Protein AF-A0A141RL72-F1 (afdb_monomer_lite)

Sequence (97 aa):
IHMNSTDQVKVWGNGKEFDCTILEHAFQQLDMPCPWKFWDTQDVRTVITLAELLGFNPKKERAFEGTPHRALDDAKHQARYVADTISALYYRKAASL

Radius of gyration: 15.94 Å; chains: 1; bounding box: 48×23×36 Å

Structure (mmCIF, N/CA/C/O backbone):
data_AF-A0A141RL72-F1
#
_entry.id   AF-A0A141RL72-F1
#
loop_
_atom_site.group_PDB
_atom_site.id
_atom_site.type_symbol
_atom_site.label_atom_id
_atom_site.label_alt_id
_atom_site.label_comp_id
_atom_site.label_asym_id
_atom_site.label_entity_id
_atom_site.label_seq_id
_atom_site.pdbx_PDB_ins_code
_atom_site.Cartn_x
_atom_site.Cartn_y
_atom_site.Cartn_z
_atom_site.occupancy
_atom_site.B_iso_or_equiv
_atom_site.auth_seq_id
_atom_site.auth_comp_id
_atom_site.auth_asym_id
_atom_site.auth_atom_id
_atom_site.pdbx_PDB_model_num
ATOM 1 N N . ILE A 1 1 ? -19.210 -7.491 13.450 1.00 44.84 1 ILE A N 1
ATOM 2 C CA . ILE A 1 1 ? -18.109 -8.087 12.654 1.00 44.84 1 ILE A CA 1
ATOM 3 C C . ILE A 1 1 ? -17.083 -8.597 13.654 1.00 44.84 1 ILE A C 1
ATOM 5 O O . ILE A 1 1 ? -16.447 -7.786 14.310 1.00 44.84 1 ILE A O 1
ATOM 9 N N . HIS A 1 2 ? -16.999 -9.911 13.866 1.00 38.12 2 HIS A N 1
ATOM 10 C CA . HIS A 1 2 ? -15.968 -10.485 14.731 1.00 38.12 2 HIS A CA 1
ATOM 11 C C . HIS A 1 2 ? -14.654 -10.534 13.947 1.00 38.12 2 HIS A C 1
ATOM 13 O O . HIS A 1 2 ? -14.479 -11.395 13.090 1.00 38.12 2 HIS A O 1
ATOM 19 N N . MET A 1 3 ? -13.746 -9.595 14.212 1.00 53.47 3 MET A N 1
ATOM 20 C CA . MET A 1 3 ? -12.367 -9.653 13.720 1.00 53.47 3 MET A CA 1
ATOM 21 C C . MET A 1 3 ? -11.549 -10.583 14.627 1.00 53.47 3 MET A C 1
ATOM 23 O O . MET A 1 3 ? -10.712 -10.135 15.397 1.00 53.47 3 MET A O 1
ATOM 27 N N . ASN A 1 4 ? -11.822 -11.889 14.564 1.00 48.56 4 ASN A N 1
ATOM 28 C CA . ASN A 1 4 ? -10.985 -12.916 15.196 1.00 48.56 4 ASN A CA 1
ATOM 29 C C . ASN A 1 4 ? -9.900 -13.377 14.211 1.00 48.56 4 ASN A C 1
ATOM 31 O O . ASN A 1 4 ? -9.888 -14.529 13.786 1.00 48.56 4 ASN A O 1
ATOM 35 N N . SER A 1 5 ? -8.999 -12.469 13.832 1.00 53.12 5 SER A N 1
ATOM 36 C CA . SER A 1 5 ? -7.699 -12.868 13.290 1.00 53.12 5 SER A CA 1
ATOM 37 C C . SER A 1 5 ? -6.638 -12.487 14.310 1.00 53.12 5 SER A C 1
ATOM 39 O O . SER A 1 5 ? -6.550 -11.333 14.719 1.00 53.12 5 SER A O 1
ATOM 41 N N . THR A 1 6 ? -5.863 -13.470 14.756 1.00 52.97 6 THR A N 1
ATOM 42 C CA . THR A 1 6 ? -4.698 -13.289 15.634 1.00 52.97 6 THR A CA 1
ATOM 43 C C . THR A 1 6 ? -3.523 -12.613 14.925 1.00 52.97 6 THR A C 1
ATOM 45 O O . THR A 1 6 ? -2.515 -12.317 15.565 1.00 52.97 6 THR A O 1
ATOM 48 N N . ASP A 1 7 ? -3.640 -12.361 13.622 1.00 62.72 7 ASP A N 1
ATOM 49 C CA . ASP A 1 7 ? -2.570 -11.793 12.819 1.00 62.72 7 ASP A CA 1
ATOM 50 C C . ASP A 1 7 ? -2.573 -10.267 12.915 1.00 62.72 7 ASP A C 1
ATOM 52 O O . ASP A 1 7 ? -3.577 -9.601 12.657 1.00 62.72 7 ASP A O 1
ATOM 56 N N . GLN A 1 8 ? -1.419 -9.698 13.268 1.00 78.75 8 GLN A N 1
ATOM 57 C CA . GLN A 1 8 ? -1.210 -8.254 13.194 1.00 78.75 8 GLN A CA 1
ATOM 58 C C . GLN A 1 8 ? -1.348 -7.797 11.737 1.00 78.75 8 GLN A C 1
ATOM 60 O O . GLN A 1 8 ? -0.548 -8.173 10.877 1.00 78.75 8 GLN A O 1
ATOM 65 N N . VAL A 1 9 ? -2.358 -6.973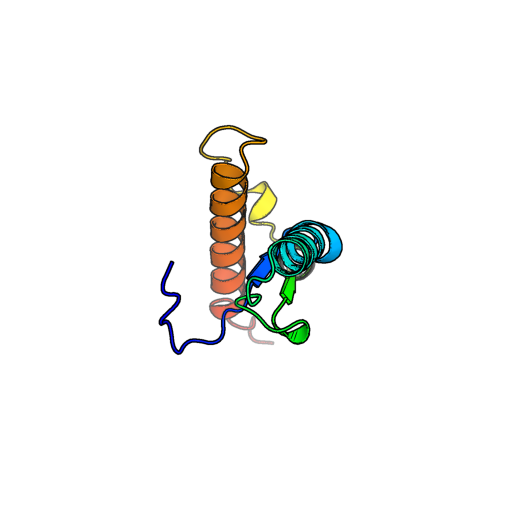 11.457 1.00 88.69 9 VAL A N 1
ATOM 66 C CA . VAL A 1 9 ? -2.608 -6.447 10.113 1.00 88.69 9 VAL A CA 1
ATOM 67 C C . VAL A 1 9 ? -1.588 -5.356 9.796 1.00 88.69 9 VAL A C 1
ATOM 69 O O . VAL A 1 9 ? -1.582 -4.302 10.426 1.00 88.69 9 VAL A O 1
ATOM 72 N N . LYS A 1 10 ? -0.752 -5.581 8.777 1.00 92.19 10 LYS A N 1
ATOM 73 C CA . LYS A 1 10 ? 0.029 -4.520 8.125 1.00 92.19 10 LYS A CA 1
ATOM 74 C C . LYS A 1 10 ? -0.819 -3.909 7.013 1.00 92.19 10 LYS A C 1
ATOM 76 O O . LYS A 1 10 ? -1.009 -4.537 5.972 1.00 92.19 10 LYS A O 1
ATOM 81 N N . VAL A 1 11 ? -1.361 -2.718 7.245 1.00 95.12 11 VAL A N 1
ATOM 82 C CA . VAL A 1 11 ? -2.219 -2.027 6.272 1.00 95.12 11 VAL A CA 1
ATOM 83 C C . VAL A 1 11 ? -1.368 -1.257 5.263 1.00 95.12 11 VAL A C 1
ATOM 85 O O . VAL A 1 11 ? -0.330 -0.701 5.616 1.00 95.12 11 VAL A O 1
ATOM 88 N N . TRP A 1 12 ? -1.804 -1.218 4.006 1.00 96.19 12 TRP A N 1
ATOM 89 C CA . TRP A 1 12 ? -1.112 -0.526 2.920 1.00 96.19 12 TRP A CA 1
ATOM 90 C C . TRP A 1 12 ? -1.997 0.572 2.338 1.00 96.19 12 TRP A C 1
ATOM 92 O O . TRP A 1 12 ? -3.176 0.336 2.078 1.00 96.19 12 TRP A O 1
ATOM 102 N N . GLY A 1 13 ? -1.411 1.742 2.087 1.00 96.12 13 GLY A N 1
ATOM 103 C CA . GLY A 1 13 ? -2.038 2.842 1.355 1.00 96.12 13 GLY A CA 1
ATOM 104 C C . GLY A 1 13 ? -1.125 3.361 0.248 1.00 96.12 13 GLY A C 1
ATOM 105 O O . GLY A 1 13 ? 0.102 3.313 0.360 1.00 96.12 13 GLY A O 1
ATOM 106 N N . ASN A 1 14 ? -1.709 3.861 -0.840 1.00 95.31 14 ASN A N 1
ATOM 107 C CA . ASN A 1 14 ? -0.959 4.505 -1.918 1.00 95.31 14 ASN A CA 1
ATOM 108 C C . ASN A 1 14 ? -0.839 5.999 -1.641 1.00 95.31 14 ASN A C 1
ATOM 110 O O . ASN A 1 14 ? -1.509 6.813 -2.277 1.00 95.31 14 ASN A O 1
ATOM 114 N N . GLY A 1 15 ? 0.038 6.336 -0.692 1.00 91.06 15 GLY A N 1
ATOM 115 C CA . GLY A 1 15 ? -0.039 7.548 0.121 1.00 91.06 15 GLY A CA 1
ATOM 116 C C . GLY A 1 15 ? -0.692 7.225 1.455 1.00 91.06 15 GLY A C 1
ATOM 117 O O . GLY A 1 15 ? -1.868 7.528 1.664 1.00 91.06 15 GLY A O 1
ATOM 118 N N . LYS A 1 16 ? 0.053 6.555 2.337 1.00 91.50 16 LYS A N 1
ATOM 119 C CA . LYS A 1 16 ? -0.509 6.030 3.590 1.00 91.50 16 LYS A CA 1
ATOM 120 C C . LYS A 1 16 ? -1.052 7.130 4.504 1.00 91.50 16 LYS A C 1
ATOM 122 O O . LYS A 1 16 ? -1.988 6.879 5.255 1.00 91.50 16 LYS A O 1
ATOM 127 N N . GLU A 1 17 ? -0.517 8.345 4.396 1.00 92.12 17 GL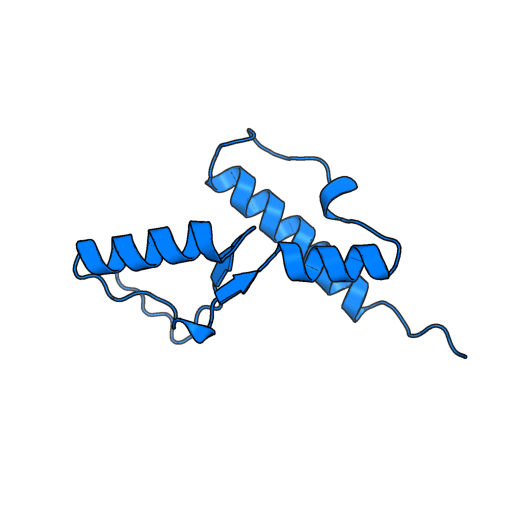U A N 1
ATOM 128 C CA . GLU A 1 17 ? -0.939 9.516 5.170 1.00 92.12 17 GLU A CA 1
ATOM 129 C C . GLU A 1 17 ? -2.359 9.985 4.827 1.00 92.12 17 GLU A C 1
ATOM 131 O O . GLU A 1 17 ? -2.929 10.796 5.551 1.00 92.12 17 GLU A O 1
ATOM 136 N N . PHE A 1 18 ? -2.933 9.508 3.718 1.00 92.69 18 PHE A N 1
ATOM 137 C CA . PHE A 1 18 ? -4.298 9.834 3.324 1.00 92.69 18 PHE A CA 1
ATOM 138 C C . PHE A 1 18 ? -5.261 8.705 3.701 1.00 92.69 18 PHE A C 1
ATOM 140 O O . PHE A 1 18 ? -6.044 8.845 4.640 1.00 92.69 18 PHE A O 1
ATOM 147 N N . ASP A 1 19 ? -5.174 7.562 3.012 1.00 92.62 19 ASP A N 1
ATOM 148 C CA . ASP A 1 19 ? -6.157 6.480 3.148 1.00 92.62 19 ASP A CA 1
ATOM 149 C C . ASP A 1 19 ? -6.185 5.893 4.567 1.00 92.62 19 ASP A C 1
ATOM 151 O O . ASP A 1 19 ? -7.255 5.728 5.157 1.00 92.62 19 ASP A O 1
ATOM 155 N N . CYS A 1 20 ? -5.011 5.601 5.145 1.00 94.88 20 CYS A N 1
ATOM 156 C CA . CYS A 1 20 ? -4.939 4.970 6.466 1.00 94.88 20 CYS A CA 1
ATOM 157 C C . CYS A 1 20 ? -5.391 5.941 7.561 1.00 94.88 20 CYS A C 1
ATOM 159 O O . CYS A 1 20 ? -6.141 5.539 8.444 1.00 94.88 20 CYS A O 1
ATOM 161 N N . THR A 1 21 ? -5.018 7.221 7.472 1.00 94.88 21 THR A N 1
ATOM 162 C CA . THR A 1 21 ? -5.428 8.249 8.440 1.00 94.88 21 THR A CA 1
ATOM 163 C C . THR A 1 21 ? -6.936 8.502 8.416 1.00 94.88 21 THR A C 1
ATOM 165 O O . THR A 1 21 ? -7.551 8.622 9.476 1.00 94.88 21 THR A O 1
ATOM 168 N N . ILE A 1 22 ? -7.565 8.528 7.234 1.00 95.69 22 ILE A N 1
ATOM 169 C CA . ILE A 1 22 ? -9.028 8.652 7.120 1.00 95.69 22 ILE A CA 1
ATOM 170 C C . ILE A 1 22 ? -9.723 7.442 7.756 1.00 95.69 22 ILE A C 1
ATOM 172 O O . ILE A 1 22 ? -10.693 7.614 8.495 1.00 95.69 22 ILE A O 1
ATOM 176 N N . LEU A 1 23 ? -9.227 6.224 7.508 1.00 95.12 23 LEU A N 1
ATOM 177 C CA . LEU A 1 23 ? -9.797 5.010 8.097 1.00 95.12 23 LEU A CA 1
ATOM 178 C C . LEU A 1 23 ? -9.601 4.952 9.615 1.00 95.12 23 LEU A C 1
ATOM 180 O O . LEU A 1 23 ? -10.547 4.629 10.327 1.00 95.12 23 LEU A O 1
ATOM 184 N N . GLU A 1 24 ? -8.417 5.297 10.122 1.00 95.06 24 GLU A N 1
ATOM 185 C CA . GLU A 1 24 ? -8.143 5.396 11.561 1.00 95.06 24 GLU A CA 1
ATOM 186 C C . GLU A 1 24 ? -9.097 6.382 12.242 1.00 95.06 24 GLU A C 1
ATOM 188 O O . GLU A 1 24 ? -9.693 6.056 13.271 1.00 95.06 24 GLU A O 1
ATOM 193 N N . HIS A 1 25 ? -9.305 7.552 11.631 1.00 96.44 25 HIS A N 1
ATOM 194 C CA . HIS A 1 25 ? -10.267 8.531 12.123 1.00 96.44 25 HIS A CA 1
ATOM 195 C C . HIS A 1 25 ? -11.701 7.983 12.099 1.00 96.44 25 HIS A C 1
ATOM 197 O O . HIS A 1 25 ? -12.433 8.147 13.071 1.00 96.44 25 HIS A O 1
ATOM 203 N N . ALA A 1 26 ? -12.104 7.285 11.034 1.00 96.94 26 ALA A N 1
ATOM 204 C CA . ALA A 1 26 ? -13.430 6.678 10.939 1.00 96.94 26 ALA A CA 1
ATOM 205 C C . ALA A 1 26 ? -13.658 5.586 11.999 1.00 96.94 26 ALA A C 1
ATOM 207 O O . ALA A 1 26 ? -14.715 5.566 12.626 1.00 96.94 26 ALA A O 1
ATOM 208 N N . PHE A 1 27 ? -12.672 4.717 12.252 1.00 96.31 27 PHE A N 1
ATOM 209 C CA . PHE A 1 27 ? -12.734 3.732 13.339 1.00 96.31 27 PHE A CA 1
ATOM 210 C C . PHE A 1 27 ? -12.930 4.416 14.694 1.00 96.31 27 PHE A C 1
ATOM 212 O O . PHE A 1 27 ? -13.803 4.012 15.461 1.00 96.31 27 PHE A O 1
ATOM 219 N N . GLN A 1 28 ? -12.183 5.494 14.950 1.00 95.62 28 GLN A N 1
ATOM 220 C CA . GLN A 1 28 ? -12.327 6.287 16.168 1.00 95.62 28 GLN A CA 1
ATOM 221 C C . GLN A 1 28 ? -13.723 6.919 16.293 1.00 95.62 28 GLN A C 1
ATOM 223 O O . GLN A 1 28 ? -14.311 6.857 17.365 1.00 95.62 28 GLN A O 1
ATOM 228 N N . GLN A 1 29 ? -14.265 7.511 15.222 1.00 98.19 29 GLN A N 1
ATOM 229 C CA . GLN A 1 29 ? -15.600 8.135 15.238 1.00 98.19 29 GLN A CA 1
ATOM 230 C C . GLN A 1 29 ? -16.740 7.130 15.459 1.00 98.19 29 GLN A C 1
ATOM 232 O O . GLN A 1 29 ? -17.817 7.516 15.903 1.00 98.19 29 GLN A O 1
ATOM 237 N N . LEU A 1 30 ? -16.518 5.856 15.129 1.00 97.50 30 LEU A N 1
ATOM 238 C CA . LEU A 1 30 ? -17.502 4.783 15.270 1.00 97.50 30 LEU A CA 1
ATOM 239 C C . LEU A 1 30 ? -17.318 3.956 16.553 1.00 97.50 30 LEU A C 1
ATOM 241 O O . LEU A 1 30 ? -17.964 2.918 16.686 1.00 97.50 30 LEU A O 1
ATOM 245 N N . ASP A 1 31 ? -16.423 4.367 17.459 1.00 96.31 31 ASP A N 1
ATOM 246 C CA . ASP A 1 31 ? -16.038 3.605 18.657 1.00 96.31 31 ASP A CA 1
ATOM 247 C C . ASP A 1 31 ? -15.630 2.150 18.338 1.00 96.31 31 ASP A C 1
ATOM 249 O O . ASP A 1 31 ? -15.836 1.214 19.115 1.00 96.31 31 ASP A O 1
ATOM 253 N N . MET A 1 32 ? -15.035 1.945 17.160 1.00 95.19 32 MET A N 1
ATOM 254 C CA . MET A 1 32 ? -14.562 0.650 16.692 1.00 95.19 32 MET A CA 1
ATOM 255 C C . MET A 1 32 ? -13.042 0.551 16.873 1.00 95.19 32 MET A C 1
ATOM 257 O O . MET A 1 32 ? -12.313 1.478 16.513 1.00 95.19 32 MET A O 1
ATOM 261 N N . PRO A 1 33 ? -12.513 -0.578 17.377 1.00 91.75 33 PRO A N 1
ATOM 262 C CA . PRO A 1 33 ? -11.072 -0.759 17.462 1.00 91.75 33 PRO A CA 1
ATOM 263 C C . PRO A 1 33 ? -10.462 -0.804 16.056 1.00 91.75 33 PRO A C 1
ATOM 265 O O . PRO A 1 33 ? -10.872 -1.610 15.220 1.00 91.75 33 PRO A O 1
ATOM 268 N N . CYS A 1 34 ? -9.457 0.040 15.812 1.00 93.00 34 CYS A N 1
ATOM 269 C CA . CYS A 1 34 ? -8.671 -0.024 14.584 1.00 93.00 34 CYS A CA 1
ATOM 270 C C . CYS A 1 34 ? -7.950 -1.386 14.506 1.00 93.00 34 CYS A C 1
ATOM 272 O O . CYS A 1 34 ? -7.303 -1.782 15.484 1.00 93.00 34 CYS A O 1
ATOM 274 N N . PRO A 1 35 ? -8.037 -2.117 13.378 1.00 92.25 35 PRO A N 1
ATOM 275 C CA . PRO A 1 35 ? -7.477 -3.463 13.275 1.00 92.25 35 PRO A CA 1
ATOM 276 C C . PRO A 1 35 ? -5.948 -3.493 13.118 1.00 92.25 35 PRO A C 1
ATOM 278 O O . PRO A 1 35 ? -5.364 -4.574 13.083 1.00 92.25 35 PRO A O 1
ATOM 281 N N . TRP A 1 36 ? -5.292 -2.332 13.044 1.00 93.06 36 TRP A N 1
ATOM 282 C CA . TRP A 1 36 ? -3.836 -2.188 12.998 1.00 93.06 36 TRP A CA 1
ATOM 283 C C . TRP A 1 36 ? -3.344 -1.156 14.023 1.00 93.06 36 TRP A C 1
ATOM 285 O O . TRP A 1 36 ? -4.112 -0.340 14.541 1.00 93.06 36 TRP A O 1
ATOM 295 N N . LYS A 1 37 ? -2.046 -1.184 14.348 1.00 91.62 37 LYS A N 1
ATOM 296 C CA . LYS A 1 37 ? -1.391 -0.134 15.145 1.00 91.62 37 LYS A CA 1
ATOM 297 C C . LYS A 1 37 ? -0.857 0.967 14.230 1.00 91.62 37 LYS A C 1
ATOM 299 O O . LYS A 1 37 ? -0.549 0.709 13.072 1.00 91.62 37 LYS A O 1
ATOM 304 N N . PHE A 1 38 ? -0.651 2.177 14.753 1.00 88.50 38 PHE A N 1
ATOM 305 C CA . PHE A 1 38 ? -0.165 3.306 13.941 1.00 88.50 38 PHE A CA 1
ATOM 306 C C . PHE A 1 38 ? 1.187 3.026 13.244 1.00 88.50 38 PHE A C 1
ATOM 308 O O . PHE A 1 38 ? 1.455 3.544 12.160 1.00 88.50 38 PHE A O 1
ATOM 315 N N . TRP A 1 39 ? 2.032 2.167 13.833 1.00 92.44 39 TRP A N 1
ATOM 316 C CA . TRP A 1 39 ? 3.319 1.737 13.265 1.00 92.44 39 TRP A CA 1
ATOM 317 C C . TRP A 1 39 ? 3.213 0.589 12.241 1.00 92.44 39 TRP A C 1
ATOM 319 O O . TRP A 1 39 ? 4.223 0.197 11.661 1.00 92.44 39 TRP A O 1
ATOM 329 N N . ASP A 1 40 ? 2.019 0.039 12.007 1.00 94.44 40 ASP A N 1
ATOM 330 C CA . ASP A 1 40 ? 1.774 -1.055 11.056 1.00 94.44 40 ASP A CA 1
ATOM 331 C C . ASP A 1 40 ? 1.377 -0.562 9.652 1.00 94.44 40 ASP A C 1
ATOM 333 O O . ASP A 1 40 ? 1.096 -1.374 8.767 1.00 94.44 40 ASP A O 1
ATOM 337 N N . THR A 1 41 ? 1.386 0.756 9.431 1.00 95.12 41 THR A N 1
ATOM 338 C CA . THR A 1 41 ? 1.054 1.395 8.151 1.00 95.12 41 THR A CA 1
ATOM 339 C C . THR A 1 41 ? 2.221 1.355 7.159 1.00 95.12 41 THR A C 1
ATOM 341 O O . THR A 1 41 ? 3.351 1.752 7.461 1.00 95.12 41 THR A O 1
ATOM 344 N N . GLN A 1 42 ? 1.934 0.926 5.933 1.00 96.00 42 GLN A N 1
ATOM 345 C CA . GLN A 1 42 ? 2.894 0.772 4.842 1.00 96.00 42 GLN A CA 1
ATOM 346 C C . GLN A 1 42 ? 2.514 1.652 3.6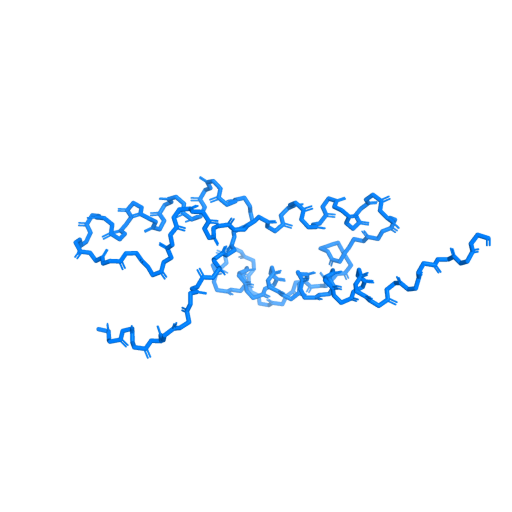51 1.00 96.00 42 GLN A C 1
ATOM 348 O O . GLN A 1 42 ? 1.330 1.842 3.366 1.00 96.00 42 GLN A O 1
ATOM 353 N N . ASP A 1 43 ? 3.517 2.177 2.944 1.00 96.50 43 ASP A N 1
ATOM 354 C CA . ASP A 1 43 ? 3.292 3.022 1.770 1.00 96.50 43 ASP A CA 1
ATOM 355 C C . ASP A 1 43 ? 3.713 2.320 0.479 1.00 96.50 43 ASP A C 1
ATOM 357 O O . ASP A 1 43 ? 4.877 1.966 0.265 1.00 96.50 43 ASP A O 1
ATOM 361 N N . VAL A 1 44 ? 2.739 2.168 -0.409 1.00 97.69 44 VAL A N 1
ATOM 362 C CA . VAL A 1 44 ? 2.914 1.613 -1.746 1.00 97.69 44 VAL A CA 1
ATOM 363 C C . VAL A 1 44 ? 3.901 2.438 -2.585 1.00 97.69 44 VAL A C 1
ATOM 365 O O . VAL A 1 44 ? 4.725 1.870 -3.304 1.00 97.69 44 VAL A O 1
ATOM 368 N N . ARG A 1 45 ? 3.860 3.773 -2.492 1.00 97.06 45 ARG A N 1
ATOM 369 C CA . ARG A 1 45 ? 4.740 4.686 -3.238 1.00 97.06 45 ARG A CA 1
ATOM 370 C C . ARG A 1 45 ? 6.196 4.475 -2.864 1.00 97.06 45 ARG A C 1
ATOM 372 O O . ARG A 1 45 ? 7.034 4.495 -3.753 1.00 97.06 45 ARG A O 1
ATOM 379 N N . THR A 1 46 ? 6.494 4.197 -1.596 1.00 96.50 46 THR A N 1
ATOM 380 C CA . THR A 1 46 ? 7.864 3.920 -1.142 1.00 96.50 46 THR A CA 1
ATOM 381 C C . THR A 1 46 ? 8.458 2.712 -1.862 1.00 96.50 46 THR A C 1
ATOM 383 O O . THR A 1 46 ? 9.570 2.784 -2.379 1.00 96.50 46 THR A O 1
ATOM 386 N N . VAL A 1 47 ? 7.707 1.611 -1.954 1.00 96.00 47 VAL A N 1
ATOM 387 C CA . VAL A 1 47 ? 8.166 0.391 -2.636 1.00 96.00 47 VAL A CA 1
ATOM 388 C C . VAL A 1 47 ? 8.318 0.618 -4.145 1.00 96.00 47 VAL A C 1
ATOM 390 O O . VAL A 1 47 ? 9.285 0.145 -4.741 1.00 96.00 47 VAL A O 1
ATOM 393 N N . ILE A 1 48 ? 7.428 1.403 -4.760 1.00 96.94 48 ILE A N 1
ATOM 394 C CA . ILE A 1 48 ? 7.561 1.785 -6.173 1.00 96.94 48 ILE A CA 1
ATOM 395 C C . ILE A 1 48 ? 8.779 2.678 -6.420 1.00 96.94 48 ILE A C 1
ATOM 397 O O . ILE A 1 48 ? 9.502 2.432 -7.381 1.00 96.94 48 ILE A O 1
ATOM 401 N N . THR A 1 49 ? 9.072 3.645 -5.548 1.00 97.25 49 THR A N 1
ATOM 402 C CA . THR A 1 49 ? 10.294 4.459 -5.646 1.00 97.25 49 THR A CA 1
ATOM 403 C C . THR A 1 49 ? 11.543 3.575 -5.645 1.00 97.25 49 THR A C 1
ATOM 405 O O . THR A 1 49 ? 12.453 3.793 -6.441 1.00 97.25 49 THR A O 1
ATOM 408 N N . LEU A 1 50 ? 11.588 2.533 -4.804 1.00 95.75 50 LEU A N 1
ATOM 409 C CA . LEU A 1 50 ? 12.703 1.579 -4.802 1.00 95.75 50 LEU A CA 1
ATOM 410 C C . LEU A 1 50 ? 12.816 0.807 -6.124 1.00 95.75 50 LEU A C 1
ATOM 412 O O . LEU A 1 50 ? 13.924 0.622 -6.620 1.00 95.75 50 LEU A O 1
ATOM 416 N N . ALA A 1 51 ? 11.697 0.379 -6.714 1.00 95.12 51 ALA A N 1
ATOM 417 C CA . ALA A 1 51 ? 11.703 -0.261 -8.031 1.00 95.12 51 ALA A CA 1
ATOM 418 C C . ALA A 1 51 ? 12.256 0.671 -9.118 1.00 95.12 51 ALA A C 1
ATOM 420 O O . ALA A 1 51 ? 13.121 0.276 -9.903 1.00 95.12 51 ALA A O 1
ATOM 421 N N . GLU A 1 52 ? 11.808 1.929 -9.119 1.00 95.69 52 GLU A N 1
ATOM 422 C CA . GLU A 1 52 ? 12.234 2.935 -10.092 1.00 95.69 52 GLU A CA 1
ATOM 423 C C . GLU A 1 52 ? 13.744 3.193 -10.017 1.00 95.69 52 GLU A C 1
ATOM 425 O O . GLU A 1 52 ? 14.409 3.213 -11.053 1.00 95.69 52 GLU A O 1
ATOM 430 N N . LEU A 1 53 ? 14.310 3.293 -8.805 1.00 95.94 53 LEU A N 1
ATOM 431 C CA . LEU A 1 53 ? 15.761 3.423 -8.587 1.00 95.94 53 LEU A CA 1
ATOM 432 C C . LEU A 1 53 ? 16.564 2.244 -9.149 1.00 95.94 53 LEU A C 1
ATOM 434 O O . LEU A 1 53 ? 17.752 2.362 -9.442 1.00 95.94 53 LEU A O 1
ATOM 438 N N . LEU A 1 54 ? 15.914 1.097 -9.293 1.00 93.88 54 LEU A N 1
ATOM 439 C CA . LEU A 1 54 ? 16.487 -0.132 -9.810 1.00 93.88 54 LEU A CA 1
ATOM 440 C C . LEU A 1 54 ? 16.202 -0.346 -11.303 1.00 93.88 54 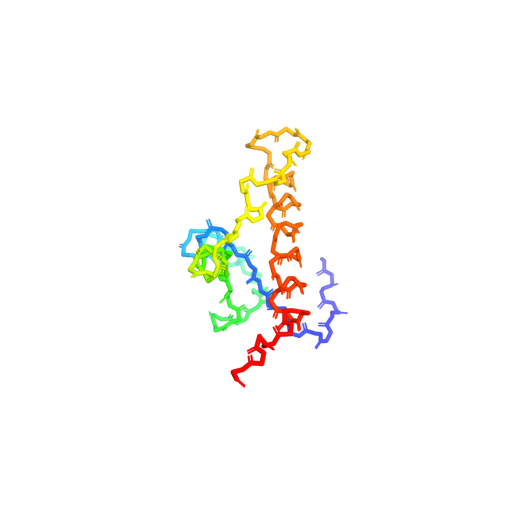LEU A C 1
ATOM 442 O O . LEU A 1 54 ? 16.652 -1.356 -11.852 1.00 93.88 54 LEU A O 1
ATOM 446 N N . GLY A 1 55 ? 15.528 0.606 -11.954 1.00 95.00 55 GLY A N 1
ATOM 447 C CA . GLY A 1 55 ? 15.324 0.654 -13.400 1.00 95.00 55 GLY A CA 1
ATOM 448 C C . GLY A 1 55 ? 14.066 -0.052 -13.905 1.00 95.00 55 GLY A C 1
ATOM 449 O O . GLY A 1 55 ? 13.998 -0.351 -15.093 1.00 95.00 55 GLY A O 1
ATOM 450 N N . PHE A 1 56 ? 13.086 -0.337 -13.043 1.00 94.12 56 PHE A N 1
ATOM 451 C CA . PHE A 1 56 ? 11.817 -0.959 -13.446 1.00 94.12 56 PHE A CA 1
ATOM 452 C C . PHE A 1 56 ? 10.623 -0.322 -12.726 1.00 94.12 56 PHE A C 1
ATOM 454 O O . PHE A 1 56 ? 10.788 0.313 -11.686 1.00 94.12 56 PHE A O 1
ATOM 461 N N . ASN A 1 57 ? 9.410 -0.441 -13.273 1.00 95.25 57 ASN A N 1
ATOM 462 C CA . ASN A 1 57 ? 8.241 0.208 -12.676 1.00 95.25 57 ASN A CA 1
ATOM 463 C C . ASN A 1 57 ? 6.941 -0.576 -12.914 1.00 95.25 57 ASN A C 1
ATOM 465 O O . ASN A 1 57 ? 6.190 -0.272 -13.849 1.00 95.25 57 ASN A O 1
ATOM 469 N N . PRO A 1 58 ? 6.593 -1.507 -12.007 1.00 93.31 58 PRO A N 1
ATOM 470 C CA . PRO A 1 58 ? 5.398 -2.334 -12.159 1.00 93.31 58 PRO A CA 1
ATOM 471 C C . PRO A 1 58 ? 4.090 -1.535 -12.177 1.00 93.31 58 PRO A C 1
ATOM 473 O O . PRO A 1 58 ? 3.127 -1.951 -12.815 1.00 93.31 58 PRO A O 1
ATOM 476 N N . LYS A 1 59 ? 4.053 -0.353 -11.544 1.00 94.25 59 LYS A N 1
ATOM 477 C CA . LYS A 1 59 ? 2.888 0.546 -11.587 1.00 94.25 59 LYS A CA 1
ATOM 478 C C . LYS A 1 59 ? 2.617 1.076 -13.002 1.00 94.25 59 LYS A C 1
ATOM 480 O O . LYS A 1 59 ? 1.462 1.302 -13.341 1.00 94.25 59 LYS A O 1
ATOM 485 N N . LYS A 1 60 ? 3.656 1.310 -13.813 1.00 93.62 60 LYS A N 1
ATOM 486 C CA . LYS A 1 60 ? 3.512 1.781 -15.206 1.00 93.62 60 LYS A CA 1
ATOM 487 C C . LYS A 1 60 ? 3.326 0.635 -16.198 1.00 93.62 60 LYS A C 1
ATOM 489 O O . LYS A 1 60 ? 2.679 0.820 -17.221 1.00 93.62 60 LYS A O 1
ATOM 494 N N . GLU A 1 61 ? 3.916 -0.519 -15.910 1.00 93.81 61 GLU A N 1
ATOM 495 C CA . GLU A 1 61 ? 3.907 -1.687 -16.797 1.00 93.81 61 GLU A CA 1
ATOM 496 C C . GLU A 1 61 ? 2.600 -2.487 -16.705 1.00 93.81 61 GLU A C 1
ATOM 498 O O . GLU A 1 61 ? 2.126 -3.033 -17.703 1.00 93.81 61 GLU A O 1
ATOM 503 N N . ARG A 1 62 ? 1.991 -2.558 -15.515 1.00 92.12 62 ARG A N 1
ATOM 504 C CA . ARG A 1 62 ? 0.761 -3.320 -15.299 1.00 92.12 62 ARG A CA 1
ATOM 505 C C . ARG A 1 62 ? -0.456 -2.552 -15.811 1.00 92.12 62 ARG A C 1
ATOM 507 O O . ARG A 1 62 ? -0.772 -1.468 -15.330 1.00 92.12 62 ARG A O 1
ATOM 514 N N . ALA A 1 63 ? -1.220 -3.175 -16.706 1.00 95.81 63 ALA A N 1
ATOM 515 C CA . ALA A 1 63 ? -2.519 -2.654 -17.116 1.00 95.81 63 ALA A CA 1
ATOM 516 C C . ALA A 1 63 ? -3.511 -2.611 -15.937 1.00 95.81 63 ALA A C 1
ATOM 518 O O . ALA A 1 63 ? -3.586 -3.530 -15.104 1.00 95.81 63 ALA A O 1
ATOM 519 N N . PHE A 1 64 ? -4.297 -1.536 -15.882 1.00 96.38 64 PHE A N 1
ATOM 520 C CA . PHE A 1 64 ? -5.394 -1.413 -14.932 1.00 96.38 64 PHE A CA 1
ATOM 521 C C . PHE A 1 64 ? -6.485 -2.448 -15.249 1.00 96.38 64 PHE A C 1
ATOM 523 O O . PHE A 1 64 ? -6.849 -2.630 -16.408 1.00 96.38 64 PHE A O 1
ATOM 530 N N . GLU A 1 65 ? -7.017 -3.119 -14.225 1.00 95.00 65 GLU A N 1
ATOM 531 C CA . GLU A 1 65 ? -8.164 -4.029 -14.365 1.00 95.00 65 GLU A CA 1
ATOM 532 C C . GLU A 1 65 ? -9.293 -3.538 -13.457 1.00 95.00 65 GLU A C 1
ATOM 534 O O . GLU A 1 65 ? -9.054 -3.286 -12.277 1.00 95.00 65 GLU A O 1
ATOM 539 N N . GLY A 1 66 ? -10.510 -3.440 -13.995 1.00 95.75 66 GLY A N 1
ATOM 540 C CA . GLY A 1 66 ? -11.670 -2.867 -13.304 1.00 95.75 66 GLY A CA 1
ATOM 541 C C . GLY A 1 66 ? -11.965 -1.436 -13.753 1.00 95.75 66 GLY A C 1
ATOM 542 O O . GLY A 1 66 ? -11.551 -1.022 -14.838 1.00 95.75 66 GLY A O 1
ATOM 543 N N . THR A 1 67 ? -12.684 -0.669 -12.932 1.00 97.62 67 THR A N 1
ATOM 544 C CA . THR A 1 67 ? -12.988 0.742 -13.220 1.00 97.62 67 THR A CA 1
ATOM 545 C C . THR A 1 67 ? -12.116 1.669 -12.366 1.00 97.62 67 THR A C 1
ATOM 547 O O . THR A 1 67 ? -12.194 1.593 -11.139 1.00 97.62 67 THR A O 1
ATOM 550 N N . PRO A 1 68 ? -11.328 2.576 -12.977 1.00 95.50 68 PRO A N 1
ATOM 551 C CA . PRO A 1 68 ? -10.571 3.581 -12.235 1.00 95.50 68 PRO A CA 1
ATOM 552 C C . PRO A 1 68 ? -11.463 4.410 -11.309 1.00 95.50 68 PRO A C 1
ATOM 554 O O . PRO A 1 68 ? -12.616 4.692 -11.645 1.00 95.50 68 PRO A O 1
ATOM 557 N N . HIS A 1 69 ? -10.922 4.817 -10.161 1.00 93.25 69 HIS A N 1
ATOM 558 C CA . HIS A 1 69 ? -11.634 5.581 -9.126 1.00 93.25 69 HIS A CA 1
ATOM 559 C C . HIS A 1 69 ? -12.731 4.798 -8.390 1.00 93.25 69 HIS A C 1
ATOM 561 O O . HIS A 1 69 ? -13.482 5.371 -7.596 1.00 93.25 69 HIS A O 1
ATOM 567 N N . ARG A 1 70 ? -12.823 3.477 -8.596 1.00 97.12 70 ARG A N 1
ATOM 568 C CA . ARG A 1 70 ? -13.527 2.585 -7.672 1.00 97.12 70 ARG A CA 1
ATOM 569 C C . ARG A 1 70 ? -12.535 2.065 -6.646 1.00 97.12 70 ARG A C 1
ATOM 571 O O . ARG A 1 70 ? -11.672 1.260 -6.981 1.00 97.12 70 ARG A O 1
ATOM 578 N N . ALA A 1 71 ? -12.746 2.425 -5.380 1.00 94.38 71 ALA A N 1
ATOM 579 C CA . ALA A 1 71 ? -11.836 2.101 -4.278 1.00 94.38 71 ALA A CA 1
ATOM 580 C C . ALA A 1 71 ? -11.395 0.624 -4.231 1.00 94.38 71 ALA A C 1
ATOM 582 O O . ALA A 1 71 ? -10.221 0.336 -4.021 1.00 94.38 71 ALA A O 1
ATOM 583 N N . LEU A 1 72 ? -12.312 -0.323 -4.471 1.00 96.75 72 LEU A N 1
ATOM 584 C CA . LEU A 1 72 ? -11.985 -1.753 -4.494 1.00 96.75 72 LEU A CA 1
ATOM 585 C C . LEU A 1 72 ? -11.066 -2.142 -5.663 1.00 96.75 72 LEU A C 1
ATOM 587 O O . LEU A 1 72 ? -10.157 -2.952 -5.481 1.00 96.75 72 LEU A O 1
ATOM 591 N N . ASP A 1 73 ? -11.319 -1.607 -6.855 1.00 97.69 73 ASP A N 1
ATOM 592 C CA . ASP A 1 73 ? -10.538 -1.931 -8.052 1.00 97.69 73 ASP A CA 1
ATOM 593 C C . ASP A 1 73 ? -9.158 -1.273 -7.972 1.00 97.69 73 ASP A C 1
ATOM 595 O O . ASP A 1 73 ? -8.148 -1.926 -8.235 1.00 97.69 73 ASP A O 1
ATOM 599 N N . ASP A 1 74 ? -9.102 -0.034 -7.478 1.00 96.44 74 ASP A N 1
ATOM 600 C CA . ASP A 1 74 ? -7.854 0.665 -7.184 1.00 96.44 74 ASP A CA 1
ATOM 601 C C . ASP A 1 74 ? -7.025 -0.107 -6.146 1.00 96.44 74 ASP A C 1
ATOM 603 O O . ASP A 1 74 ? -5.852 -0.386 -6.391 1.00 96.44 74 ASP A O 1
ATOM 607 N N . ALA A 1 75 ? -7.625 -0.541 -5.031 1.00 96.56 75 ALA A N 1
ATOM 608 C CA . ALA A 1 75 ? -6.930 -1.317 -4.001 1.00 96.56 75 ALA A CA 1
ATOM 609 C C . ALA A 1 75 ? -6.378 -2.646 -4.546 1.00 96.56 75 ALA A C 1
ATOM 611 O O . ALA A 1 75 ? -5.235 -3.011 -4.266 1.00 96.56 75 ALA A O 1
ATOM 612 N N . LYS A 1 76 ? -7.150 -3.357 -5.380 1.00 97.38 76 LYS A N 1
ATOM 613 C CA . LYS A 1 76 ? -6.688 -4.586 -6.047 1.00 97.38 76 LYS A CA 1
ATOM 614 C C . LYS A 1 76 ? -5.535 -4.315 -7.005 1.00 97.38 76 LYS A C 1
ATOM 616 O O . LYS A 1 76 ? -4.557 -5.060 -7.009 1.00 97.38 76 LYS A O 1
ATOM 621 N N . HIS A 1 77 ? -5.645 -3.278 -7.832 1.00 97.38 77 HIS A N 1
ATOM 622 C CA . HIS A 1 77 ? -4.597 -2.906 -8.776 1.00 97.38 77 HIS A CA 1
ATOM 623 C C . HIS A 1 77 ? -3.298 -2.539 -8.044 1.00 97.38 77 HIS A C 1
ATOM 625 O O . HIS A 1 77 ? -2.228 -3.020 -8.420 1.00 97.38 77 HIS A O 1
ATOM 631 N N . GLN A 1 78 ? -3.406 -1.786 -6.947 1.00 97.06 78 GLN A N 1
ATOM 632 C CA . GLN A 1 78 ? -2.282 -1.414 -6.088 1.00 97.06 78 GLN A CA 1
ATOM 633 C C . GLN A 1 78 ? -1.625 -2.623 -5.426 1.00 97.06 78 GLN A C 1
ATOM 635 O O . GLN A 1 78 ? -0.408 -2.781 -5.507 1.00 97.06 78 GLN A O 1
ATOM 640 N N . ALA A 1 79 ? -2.418 -3.529 -4.852 1.00 96.94 79 ALA A N 1
ATOM 641 C CA . ALA A 1 79 ? -1.904 -4.763 -4.267 1.00 96.94 79 ALA A CA 1
ATOM 642 C C . ALA A 1 79 ? -1.153 -5.626 -5.297 1.00 96.94 79 ALA A C 1
ATOM 644 O O . ALA A 1 79 ? -0.097 -6.180 -4.992 1.00 96.94 79 ALA A O 1
ATOM 645 N N . ARG A 1 80 ? -1.664 -5.708 -6.533 1.00 97.12 80 ARG A N 1
ATOM 646 C CA . ARG A 1 80 ? -1.039 -6.475 -7.620 1.00 97.12 80 ARG A CA 1
ATOM 647 C C . ARG A 1 80 ? 0.337 -5.931 -7.986 1.00 97.12 80 ARG A C 1
ATOM 649 O O . ARG A 1 80 ? 1.290 -6.703 -8.016 1.00 97.12 80 ARG A O 1
ATOM 656 N N . TYR A 1 81 ? 0.468 -4.626 -8.226 1.00 96.75 81 TYR A N 1
ATOM 657 C CA . TYR A 1 81 ? 1.780 -4.087 -8.586 1.00 96.75 81 TYR A CA 1
ATOM 658 C C . TYR A 1 81 ? 2.755 -4.062 -7.393 1.00 96.75 81 TYR A C 1
ATOM 660 O O . TYR A 1 81 ? 3.959 -4.154 -7.605 1.00 96.75 81 TYR A O 1
ATOM 668 N N . VAL A 1 82 ? 2.276 -3.997 -6.139 1.00 97.06 82 VAL A N 1
ATOM 669 C CA . VAL A 1 82 ? 3.130 -4.193 -4.948 1.00 97.06 82 VAL A CA 1
ATOM 670 C C . VAL A 1 82 ? 3.690 -5.611 -4.915 1.00 97.06 82 VAL A C 1
ATOM 672 O O . VAL A 1 82 ? 4.886 -5.788 -4.684 1.00 97.06 82 VAL A O 1
ATOM 675 N N . ALA A 1 83 ? 2.851 -6.617 -5.173 1.00 95.69 83 ALA A N 1
ATOM 676 C CA . ALA A 1 83 ? 3.284 -8.009 -5.236 1.00 95.69 83 ALA A CA 1
ATOM 677 C C . ALA A 1 83 ? 4.334 -8.223 -6.338 1.00 95.69 83 ALA A C 1
ATOM 679 O O . ALA A 1 83 ? 5.353 -8.867 -6.086 1.00 95.69 83 ALA A O 1
ATOM 680 N N . ASP A 1 84 ? 4.136 -7.624 -7.516 1.00 95.06 84 ASP A N 1
ATOM 681 C CA . ASP A 1 84 ? 5.126 -7.658 -8.598 1.00 95.06 84 ASP A CA 1
ATOM 682 C C . ASP A 1 84 ? 6.452 -7.033 -8.170 1.00 95.06 84 ASP A C 1
ATOM 684 O O . ASP A 1 84 ? 7.507 -7.625 -8.389 1.00 95.06 84 ASP A O 1
ATOM 688 N N . THR A 1 85 ? 6.413 -5.857 -7.532 1.00 95.69 85 THR A N 1
ATOM 689 C CA . THR A 1 85 ? 7.629 -5.191 -7.065 1.00 95.69 85 THR A CA 1
ATOM 690 C C . THR A 1 85 ? 8.363 -6.030 -6.030 1.00 95.69 85 THR A C 1
ATOM 692 O O . THR A 1 85 ? 9.562 -6.241 -6.176 1.00 95.69 85 THR A O 1
ATOM 695 N N . ILE A 1 86 ? 7.675 -6.532 -5.003 1.00 94.69 86 ILE A N 1
ATOM 696 C CA . ILE A 1 86 ? 8.304 -7.344 -3.953 1.00 94.69 86 ILE A CA 1
ATOM 697 C C . ILE A 1 86 ? 8.900 -8.620 -4.552 1.00 94.69 86 ILE A C 1
ATOM 699 O O . ILE A 1 86 ? 10.036 -8.964 -4.233 1.00 94.69 86 ILE A O 1
ATOM 703 N N . SER A 1 87 ? 8.172 -9.289 -5.449 1.00 93.62 87 SER A N 1
ATOM 704 C CA . SER A 1 87 ? 8.662 -10.473 -6.157 1.00 93.62 87 SER A CA 1
ATOM 705 C C . SER A 1 87 ? 9.924 -10.153 -6.960 1.00 93.62 87 SER A C 1
ATOM 707 O O . SER A 1 87 ? 10.955 -10.806 -6.790 1.00 93.62 87 SER A O 1
ATOM 709 N N . ALA A 1 88 ? 9.891 -9.088 -7.766 1.00 92.12 88 ALA A N 1
ATOM 710 C CA . ALA A 1 88 ? 11.041 -8.647 -8.543 1.00 92.12 88 ALA A CA 1
ATOM 711 C C . ALA A 1 88 ? 12.242 -8.318 -7.645 1.00 92.12 88 ALA A C 1
ATOM 713 O O . ALA A 1 88 ? 13.345 -8.758 -7.942 1.00 92.12 88 ALA A O 1
ATOM 714 N N . LEU A 1 89 ? 12.041 -7.606 -6.531 1.00 90.81 89 LEU A N 1
ATOM 715 C CA . LEU A 1 89 ? 13.103 -7.274 -5.576 1.00 90.81 89 LEU A CA 1
ATOM 716 C C . LEU A 1 89 ? 13.690 -8.517 -4.895 1.00 90.81 89 LEU A C 1
ATOM 718 O O . LEU A 1 89 ? 14.906 -8.613 -4.763 1.00 90.81 89 LEU A O 1
ATOM 722 N N . TYR A 1 90 ? 12.846 -9.462 -4.477 1.00 89.69 90 TYR A N 1
ATOM 723 C CA . TYR A 1 90 ? 13.271 -10.671 -3.772 1.00 89.69 90 TYR A CA 1
ATOM 724 C C . TYR A 1 90 ? 14.051 -11.628 -4.681 1.00 89.69 90 TYR A C 1
ATOM 726 O O . TYR A 1 90 ? 15.067 -12.190 -4.275 1.00 89.69 90 TYR A O 1
ATOM 734 N N . TYR A 1 91 ? 13.598 -11.798 -5.926 1.00 84.50 91 TYR A N 1
ATOM 735 C CA . TYR A 1 91 ? 14.229 -12.695 -6.895 1.00 84.50 91 TYR A CA 1
ATOM 736 C C . TYR A 1 91 ? 15.317 -12.035 -7.741 1.00 84.50 91 TYR A C 1
ATOM 738 O O . TYR A 1 91 ? 15.993 -12.732 -8.506 1.00 84.50 91 TYR A O 1
ATOM 746 N N . ARG A 1 92 ? 15.537 -10.720 -7.614 1.00 72.88 92 ARG A N 1
ATOM 747 C CA . ARG A 1 92 ? 16.677 -10.057 -8.245 1.00 72.88 92 ARG A CA 1
ATOM 748 C C . ARG A 1 92 ? 17.953 -10.588 -7.601 1.00 72.88 92 ARG A C 1
ATOM 750 O O . ARG A 1 92 ? 18.407 -10.082 -6.579 1.00 72.88 92 ARG A O 1
ATOM 757 N N . LYS A 1 93 ? 18.548 -11.618 -8.214 1.00 57.00 93 LYS A N 1
ATOM 758 C CA . LYS A 1 93 ? 19.935 -12.008 -7.947 1.00 57.00 93 LYS A CA 1
ATOM 759 C C . LYS A 1 93 ? 20.765 -10.730 -7.983 1.00 57.00 93 LYS A C 1
ATOM 761 O O . LYS A 1 93 ? 20.702 -9.998 -8.973 1.00 57.00 93 LYS A O 1
ATOM 766 N N . ALA A 1 94 ? 21.522 -10.468 -6.918 1.00 58.41 94 ALA A N 1
ATOM 767 C CA . ALA A 1 94 ? 22.605 -9.503 -6.990 1.00 58.41 94 ALA A CA 1
ATOM 768 C C . ALA A 1 94 ? 23.412 -9.860 -8.242 1.00 58.41 94 ALA A C 1
ATOM 770 O O . ALA A 1 94 ? 23.852 -11.005 -8.379 1.00 58.41 94 ALA A O 1
ATOM 771 N N . ALA A 1 95 ? 23.505 -8.933 -9.196 1.00 53.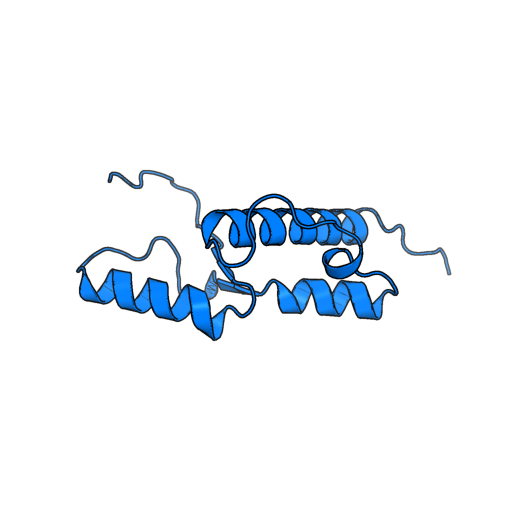62 95 ALA A N 1
ATOM 772 C CA . ALA A 1 95 ? 24.452 -9.096 -10.281 1.00 53.62 95 ALA A CA 1
ATOM 773 C C . ALA A 1 95 ? 25.811 -9.284 -9.606 1.00 53.62 95 ALA A C 1
ATOM 775 O O . ALA A 1 95 ? 26.209 -8.444 -8.797 1.00 53.62 95 ALA A O 1
ATOM 776 N N . SER A 1 96 ? 26.437 -10.435 -9.839 1.00 48.88 96 SER A N 1
ATOM 777 C CA . 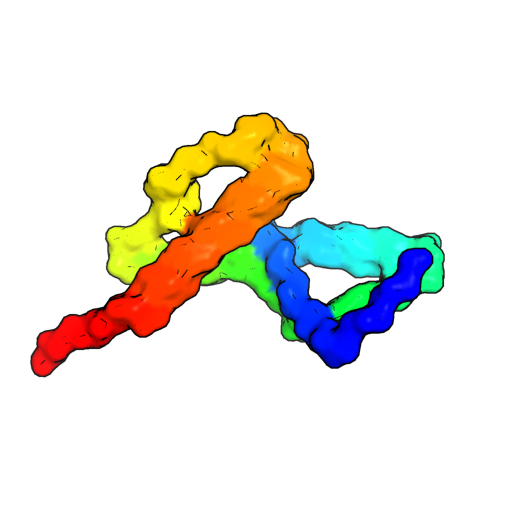SER A 1 96 ? 27.773 -10.729 -9.342 1.00 48.88 96 SER A CA 1
ATOM 778 C C . SER A 1 96 ? 28.678 -9.569 -9.754 1.00 48.88 96 SER A C 1
ATOM 780 O O . SER A 1 96 ? 28.787 -9.296 -10.951 1.00 48.88 96 SER A O 1
ATOM 782 N N . LEU A 1 97 ? 29.241 -8.861 -8.772 1.00 44.31 97 LEU A N 1
ATOM 783 C CA . LEU A 1 97 ? 30.396 -7.994 -8.996 1.00 44.31 97 LEU A CA 1
ATOM 784 C C . LEU A 1 97 ? 31.606 -8.855 -9.368 1.00 44.31 97 LEU A C 1
ATOM 786 O O . LEU A 1 97 ? 31.720 -9.967 -8.796 1.00 44.31 97 LEU A O 1
#

pLDDT: mean 89.0, std 14.76, range [38.12, 98.19]

Foldseek 3Di:
DPPPDPDADQDEDQPQVPPVVVVVVVCVVVVHDDSHDPVSYYHLVVLQVVQVVVPDGLLVVDDQDDDPPPPVSVVVSSVVSSVVSVVCVVPPDDPDD

Secondary structure (DSSP, 8-state):
------S---EEETTHHHHHHHHHHHHHHTTPPPSS-GGGEEEHHHHHHHHHHTT--HHHHSPP-S-TT-HHHHHHHHHHHHHHHHHHHHH-PPPP-